Protein AF-A0A538RWZ8-F1 (afdb_monomer_lite)

Radius of gyration: 32.05 Å; chains: 1; bounding box: 64×54×104 Å

pLDDT: mean 75.12, std 21.76, range [38.03, 97.88]

Structure (mmCIF, N/CA/C/O backbone):
data_AF-A0A538RWZ8-F1
#
_entry.id   AF-A0A538RWZ8-F1
#
loop_
_atom_site.group_PDB
_atom_site.id
_atom_site.type_symbol
_atom_site.label_atom_id
_atom_site.label_alt_id
_atom_site.label_comp_id
_atom_site.label_asym_id
_atom_site.label_entity_id
_atom_site.label_seq_id
_atom_site.pdbx_PDB_ins_code
_atom_site.Cartn_x
_atom_site.Cartn_y
_atom_site.Cartn_z
_atom_site.occupancy
_atom_site.B_iso_or_equiv
_atom_site.auth_seq_id
_atom_site.auth_comp_id
_atom_site.auth_asym_id
_atom_site.auth_atom_id
_atom_site.pdbx_PDB_model_num
ATOM 1 N N . MET A 1 1 ? -46.172 25.301 -21.495 1.00 41.25 1 MET A N 1
ATOM 2 C CA . MET A 1 1 ? -45.866 25.682 -22.887 1.00 41.25 1 MET A CA 1
ATOM 3 C C . MET A 1 1 ? -44.454 26.233 -22.920 1.00 41.25 1 MET A C 1
ATOM 5 O O . MET A 1 1 ? -44.258 27.305 -22.367 1.00 41.25 1 MET A O 1
ATOM 9 N N . LYS A 1 2 ? -43.561 25.493 -23.591 1.00 44.31 2 LYS A N 1
ATOM 10 C CA . LYS A 1 2 ? -42.348 25.961 -24.279 1.00 44.31 2 LYS A CA 1
ATOM 11 C C . LYS A 1 2 ? -41.201 26.419 -23.366 1.00 44.31 2 LYS A C 1
ATOM 13 O O . LYS A 1 2 ? -41.262 27.501 -22.803 1.00 44.31 2 LYS A O 1
ATOM 18 N N . ASP A 1 3 ? -40.289 25.529 -22.991 1.00 38.56 3 ASP A N 1
ATOM 19 C CA . ASP A 1 3 ? -39.174 24.968 -23.784 1.00 38.56 3 ASP A CA 1
ATOM 20 C C . ASP A 1 3 ? -38.009 25.944 -23.991 1.00 38.56 3 ASP A C 1
ATOM 22 O O . ASP A 1 3 ? -38.183 27.119 -24.306 1.00 38.56 3 ASP A O 1
ATOM 26 N N . GLU A 1 4 ? -36.831 25.328 -23.905 1.00 45.81 4 GLU A N 1
ATOM 27 C CA . GLU A 1 4 ? -35.618 25.609 -24.667 1.00 45.81 4 GLU A CA 1
ATOM 28 C C . GLU A 1 4 ? -34.505 26.439 -24.005 1.00 45.81 4 GLU A C 1
ATOM 30 O O . GLU A 1 4 ? -34.408 27.665 -24.085 1.00 45.81 4 GLU A O 1
ATOM 35 N N . ALA A 1 5 ? -33.575 25.685 -23.416 1.00 48.44 5 ALA A N 1
ATOM 36 C CA . ALA A 1 5 ? -32.193 26.069 -23.190 1.00 48.44 5 ALA A CA 1
ATOM 37 C C . ALA A 1 5 ? -31.464 26.299 -24.532 1.00 48.44 5 ALA A C 1
ATOM 39 O O . ALA A 1 5 ? -31.427 25.412 -25.379 1.00 48.44 5 ALA A O 1
ATOM 40 N N . ALA A 1 6 ? -30.817 27.459 -24.700 1.00 41.84 6 ALA A N 1
ATOM 41 C CA . ALA A 1 6 ? -29.938 27.752 -25.836 1.00 41.84 6 ALA A CA 1
ATOM 42 C C . ALA A 1 6 ? -28.494 28.007 -25.363 1.00 41.84 6 ALA A C 1
ATOM 44 O O . ALA A 1 6 ? -28.244 28.754 -24.414 1.00 41.84 6 ALA A O 1
ATOM 45 N N . GLY A 1 7 ? -27.551 27.318 -26.012 1.00 44.09 7 GLY A N 1
ATOM 46 C CA . GLY A 1 7 ? -26.208 27.012 -25.526 1.00 44.09 7 GLY A CA 1
ATOM 47 C C . GLY A 1 7 ? -25.249 28.193 -25.349 1.00 44.09 7 GLY A C 1
ATOM 48 O O . GLY A 1 7 ? -25.087 29.053 -26.214 1.00 44.09 7 GLY A O 1
ATOM 49 N N . LYS A 1 8 ? -24.535 28.178 -24.218 1.00 50.19 8 LYS A N 1
ATOM 50 C CA . LYS A 1 8 ? -23.421 29.087 -23.926 1.00 50.19 8 LYS A CA 1
ATOM 51 C C . LYS A 1 8 ? -22.149 28.619 -24.633 1.00 50.19 8 LYS A C 1
ATOM 53 O O . LYS A 1 8 ? -21.649 27.527 -24.391 1.00 50.19 8 LYS A O 1
ATOM 58 N N . GLN A 1 9 ? -21.608 29.485 -25.481 1.00 57.81 9 GLN A N 1
ATOM 59 C CA . GLN A 1 9 ? -20.348 29.290 -26.193 1.00 57.81 9 GLN A CA 1
ATOM 60 C C . GLN A 1 9 ? -19.178 29.747 -25.306 1.00 57.81 9 GLN A C 1
ATOM 62 O O . GLN A 1 9 ? -19.149 30.895 -24.862 1.00 57.81 9 GLN A O 1
ATOM 67 N N . VAL A 1 10 ? -18.217 28.863 -25.029 1.00 60.34 10 VAL A N 1
ATOM 68 C CA . VAL A 1 10 ? -17.074 29.159 -24.146 1.00 60.34 10 VAL A CA 1
ATOM 69 C C . VAL A 1 10 ? -15.902 29.692 -24.987 1.00 60.34 10 VAL A C 1
ATOM 71 O O . VAL A 1 10 ? -15.535 29.092 -26.000 1.00 60.34 10 VAL A O 1
ATOM 74 N N . ARG A 1 11 ? -15.323 30.843 -24.613 1.00 60.34 11 ARG A N 1
ATOM 75 C CA . ARG A 1 11 ? -14.155 31.447 -25.292 1.00 60.34 11 ARG A CA 1
ATOM 76 C C . ARG A 1 11 ? -12.863 31.146 -24.537 1.00 60.34 11 ARG A C 1
ATOM 78 O O . ARG A 1 11 ? -12.845 31.180 -23.311 1.00 60.34 11 ARG A O 1
ATOM 85 N N . CYS A 1 12 ? -11.780 30.902 -25.275 1.00 48.53 12 CYS A N 1
ATOM 86 C CA . CYS A 1 12 ? -10.462 30.654 -24.694 1.00 48.53 12 CYS A CA 1
ATOM 87 C C . CYS A 1 12 ? -9.802 31.978 -24.240 1.00 48.53 12 CYS A C 1
ATOM 89 O O . CYS A 1 12 ? -9.651 32.882 -25.070 1.00 48.53 12 CYS A O 1
ATOM 91 N N . PRO A 1 13 ? -9.382 32.121 -22.969 1.00 57.91 13 PRO A N 1
ATOM 92 C CA . PRO A 1 13 ? -8.903 33.395 -22.423 1.00 57.91 13 PRO A CA 1
ATOM 93 C C . PRO A 1 13 ? -7.504 33.822 -22.904 1.00 57.91 13 PRO A C 1
ATOM 95 O O . PRO A 1 13 ? -7.155 34.986 -22.760 1.00 57.91 13 PRO A O 1
ATOM 98 N N . ALA A 1 14 ? -6.714 32.930 -23.513 1.00 52.56 14 ALA A N 1
ATOM 99 C CA . ALA A 1 14 ? -5.353 33.249 -23.967 1.00 52.56 14 ALA A CA 1
ATOM 100 C C . ALA A 1 14 ? -5.279 33.837 -25.392 1.00 52.56 14 ALA A C 1
ATOM 102 O O . ALA A 1 14 ? -4.320 34.524 -25.727 1.00 52.56 14 ALA A O 1
ATOM 103 N N . CYS A 1 15 ? -6.270 33.572 -26.251 1.00 64.56 15 CYS A N 1
ATOM 104 C CA . CYS A 1 15 ? -6.239 34.006 -27.657 1.00 64.56 15 CYS A CA 1
ATOM 105 C C . CYS A 1 15 ? -7.601 34.443 -28.225 1.00 64.56 15 CYS A C 1
ATOM 107 O O . CYS A 1 15 ? -7.702 34.772 -29.405 1.00 64.56 15 CYS A O 1
ATOM 109 N N . GLY A 1 16 ? -8.668 34.434 -27.415 1.00 63.81 16 GLY A N 1
ATOM 110 C CA . GLY A 1 16 ? -9.984 34.978 -27.766 1.00 63.81 16 GLY A CA 1
ATOM 111 C C . GLY A 1 16 ? -10.799 34.183 -28.795 1.00 63.81 16 GLY A C 1
ATOM 112 O O . GLY A 1 16 ? -11.937 34.562 -29.082 1.00 63.81 16 GLY A O 1
ATOM 113 N N . LYS A 1 17 ? -10.275 33.077 -29.341 1.00 67.00 17 LYS A N 1
ATOM 114 C CA . LYS A 1 17 ? -11.008 32.234 -30.297 1.00 67.00 17 LYS A CA 1
ATOM 115 C C . LYS A 1 17 ? -12.099 31.402 -29.615 1.00 67.00 17 LYS A C 1
ATOM 117 O O . LYS A 1 17 ? -11.920 30.878 -28.513 1.00 67.00 17 LYS A O 1
ATOM 122 N N . ALA A 1 18 ? -13.234 31.282 -30.302 1.00 60.19 18 ALA A N 1
ATOM 123 C CA . ALA A 1 18 ? -14.328 30.397 -29.922 1.00 60.19 18 ALA A CA 1
ATOM 124 C C . ALA A 1 18 ? -13.958 28.948 -30.272 1.00 60.19 18 ALA A C 1
ATOM 126 O O . ALA A 1 18 ? -13.641 28.654 -31.425 1.00 60.19 18 ALA A O 1
ATOM 127 N N . LEU A 1 19 ? -13.995 28.056 -29.283 1.00 55.34 19 LEU A N 1
ATOM 128 C CA . LEU A 1 19 ? -13.786 26.624 -29.486 1.00 55.34 19 LEU A CA 1
ATOM 129 C C . LEU A 1 19 ? -15.157 25.960 -29.655 1.00 55.34 19 LEU A C 1
ATO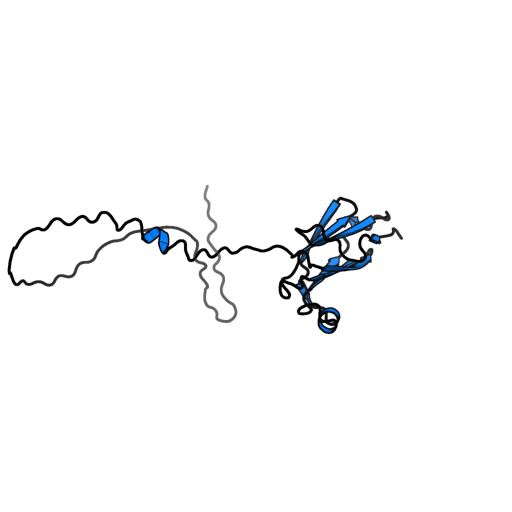M 131 O O . LEU A 1 19 ? -16.001 26.040 -28.765 1.00 55.34 19 LEU A O 1
ATOM 135 N N . ARG A 1 20 ? -15.401 25.342 -30.817 1.00 54.41 20 ARG A N 1
ATOM 136 C CA . ARG A 1 20 ? -16.567 24.470 -31.021 1.00 54.41 20 ARG A CA 1
ATOM 137 C C . ARG A 1 20 ? -16.206 23.064 -30.557 1.00 54.41 20 ARG A C 1
ATOM 139 O O . ARG A 1 20 ? -15.221 22.511 -31.034 1.00 54.41 20 ARG A O 1
ATOM 146 N N . ILE A 1 21 ? -17.018 22.501 -29.669 1.00 52.69 21 ILE A N 1
ATOM 147 C CA . ILE A 1 21 ? -16.994 21.071 -29.353 1.00 52.69 21 ILE A CA 1
ATOM 148 C C . ILE A 1 21 ? -17.860 20.381 -30.418 1.00 52.69 21 ILE A C 1
ATOM 150 O O . ILE A 1 21 ? -19.024 20.763 -30.553 1.00 52.69 21 ILE A O 1
ATOM 154 N N . PRO A 1 22 ? -17.329 19.443 -31.218 1.00 46.56 22 PRO A N 1
ATOM 155 C CA . PRO A 1 22 ? -18.154 18.649 -32.117 1.00 46.56 22 PRO A CA 1
ATOM 156 C C . PRO A 1 22 ? -18.928 17.606 -31.300 1.00 46.56 22 PRO A C 1
ATOM 158 O O . PRO A 1 22 ? -18.331 16.838 -30.550 1.00 46.56 22 PRO A O 1
ATOM 161 N N . SER A 1 23 ? -20.254 17.623 -31.421 1.00 47.38 23 SER A N 1
ATOM 162 C CA . SER A 1 23 ? -21.138 16.569 -30.929 1.00 47.38 23 SER A CA 1
ATOM 163 C C . SER A 1 23 ? -21.109 15.375 -31.881 1.00 47.38 23 SER A C 1
ATOM 165 O O . SER A 1 23 ? -21.056 15.546 -33.099 1.00 47.38 23 SER A O 1
ATOM 167 N N . GLU A 1 24 ? -21.137 14.190 -31.288 1.00 56.78 24 GLU A N 1
ATOM 168 C CA . GLU A 1 24 ? -21.256 12.882 -31.925 1.00 56.78 24 GLU A CA 1
ATOM 169 C C . GLU A 1 24 ? -22.550 12.766 -32.766 1.00 56.78 24 GLU A C 1
ATOM 171 O O . GLU A 1 24 ? -23.554 13.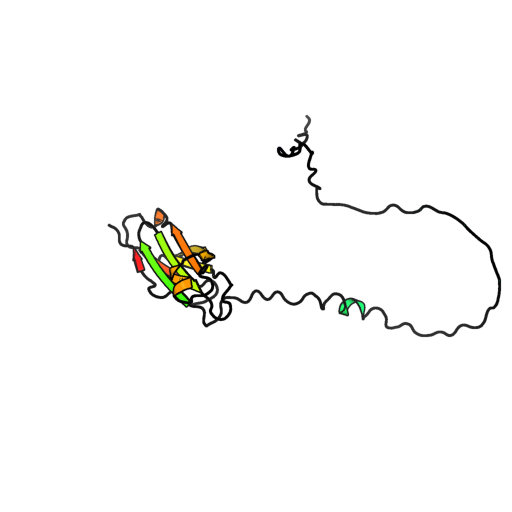399 -32.446 1.00 56.78 24 GLU A O 1
ATOM 176 N N . GLU A 1 25 ? -22.483 11.924 -33.805 1.00 45.12 25 GLU A N 1
ATOM 177 C CA . GLU A 1 25 ? -23.565 11.332 -34.622 1.00 45.12 25 GLU A CA 1
ATOM 178 C C . GLU A 1 25 ? -24.049 11.947 -35.957 1.00 45.12 25 GLU A C 1
ATOM 180 O O . GLU A 1 25 ? -24.376 13.122 -36.093 1.00 45.12 25 GLU A O 1
ATOM 185 N N . ALA A 1 26 ? -24.204 10.991 -36.894 1.00 39.66 26 ALA A N 1
ATOM 186 C CA . ALA A 1 26 ? -25.039 10.931 -38.103 1.00 39.66 26 ALA A CA 1
ATOM 187 C C . ALA A 1 26 ? -24.542 11.691 -39.354 1.00 39.66 26 ALA A C 1
ATOM 189 O O . ALA A 1 26 ? -24.420 12.908 -39.377 1.00 39.66 26 ALA A O 1
ATOM 190 N N . ALA A 1 27 ? -24.103 10.977 -40.399 1.00 38.78 27 ALA A N 1
ATOM 191 C CA . ALA A 1 27 ? -24.902 10.309 -41.454 1.00 38.78 27 ALA A CA 1
ATOM 192 C C . ALA A 1 27 ? -24.806 11.157 -42.744 1.00 38.78 27 ALA A C 1
ATOM 194 O O . ALA A 1 27 ? -25.072 12.349 -42.739 1.00 38.78 27 ALA A O 1
ATOM 195 N N . GLU A 1 28 ? -24.117 10.678 -43.777 1.00 42.19 28 GLU A N 1
ATOM 196 C CA . GLU A 1 28 ? -24.627 9.836 -44.871 1.00 42.19 28 GLU A CA 1
ATOM 197 C C . GLU A 1 28 ? -25.088 10.665 -46.094 1.00 42.19 28 GLU A C 1
ATOM 199 O O . GLU A 1 28 ? -25.943 11.535 -46.005 1.00 42.19 28 GLU A O 1
ATOM 204 N N . ASN A 1 29 ? -24.485 10.328 -47.242 1.00 45.44 29 ASN A N 1
ATOM 205 C CA . ASN A 1 29 ? -24.922 10.533 -48.629 1.00 45.44 29 ASN A CA 1
ATOM 206 C C . ASN A 1 29 ? -25.286 11.942 -49.128 1.00 45.44 29 ASN A C 1
ATOM 208 O O . ASN A 1 29 ? -26.402 12.399 -48.924 1.00 45.44 29 ASN A O 1
ATOM 212 N N . VAL A 1 30 ? -24.463 12.492 -50.037 1.00 45.69 30 VAL A N 1
ATOM 213 C CA . VAL A 1 30 ? -24.968 13.144 -51.264 1.00 45.69 30 VAL A CA 1
ATOM 214 C C . VAL A 1 30 ? -24.032 12.852 -52.439 1.00 45.69 30 VAL A C 1
ATOM 216 O O . VAL A 1 30 ? -22.818 13.040 -52.378 1.00 45.69 30 VAL A O 1
ATOM 219 N N . ALA A 1 31 ? -24.643 12.363 -53.510 1.00 38.59 31 ALA A N 1
ATOM 220 C CA . ALA A 1 31 ? -24.047 11.991 -54.775 1.00 38.59 31 ALA A CA 1
ATOM 221 C C . ALA A 1 31 ? -23.747 13.185 -55.704 1.00 38.59 31 ALA A C 1
ATOM 223 O O . ALA A 1 31 ? -24.337 14.253 -55.593 1.00 38.59 31 ALA A O 1
ATOM 224 N N . ALA A 1 32 ? -22.923 12.879 -56.711 1.00 43.78 32 ALA A N 1
ATOM 225 C CA . ALA A 1 32 ? -22.949 13.386 -58.085 1.00 43.78 32 ALA A CA 1
ATOM 226 C C . ALA A 1 32 ? -22.666 14.879 -58.351 1.00 43.78 32 ALA A C 1
ATOM 228 O O . ALA A 1 32 ? -23.507 15.750 -58.160 1.00 43.78 32 ALA A O 1
ATOM 229 N N . SER A 1 33 ? -21.561 15.136 -59.061 1.00 38.53 33 SER A N 1
ATOM 230 C CA . SER A 1 33 ? -21.637 16.041 -60.208 1.00 38.53 33 SER A CA 1
ATOM 231 C C . SER A 1 33 ? -20.685 15.633 -61.331 1.00 38.53 33 SER A C 1
ATOM 233 O O . SER A 1 33 ? -19.563 15.177 -61.127 1.00 38.53 33 SER A O 1
ATOM 235 N N . SER A 1 34 ? -21.237 15.759 -62.528 1.00 42.56 34 SER A N 1
ATOM 236 C CA . SER A 1 34 ? -20.784 15.332 -63.843 1.00 42.56 34 SER A CA 1
ATOM 237 C C . SER A 1 34 ? -19.799 16.332 -64.448 1.00 42.56 34 SER A C 1
ATOM 239 O O . SER A 1 34 ? -20.147 17.507 -64.494 1.00 42.56 34 SER A O 1
ATOM 241 N N . VAL A 1 35 ? -18.710 15.881 -65.090 1.00 48.53 35 VAL A N 1
ATOM 242 C CA . VAL A 1 35 ? -18.190 16.543 -66.307 1.00 48.53 35 VAL A CA 1
ATOM 243 C C . VAL A 1 35 ? -17.660 15.510 -67.312 1.00 48.53 35 VAL A C 1
ATOM 245 O O . VAL A 1 35 ? -17.035 14.510 -66.977 1.00 48.53 35 VAL A O 1
ATOM 248 N N . ARG A 1 36 ? -18.004 15.780 -68.568 1.00 50.09 36 ARG A N 1
ATOM 249 C CA . ARG A 1 36 ? -17.970 14.976 -69.790 1.00 50.09 36 ARG A CA 1
ATOM 250 C C . ARG A 1 36 ? -16.685 15.216 -70.596 1.00 50.09 36 ARG A C 1
ATOM 252 O O . ARG A 1 36 ? -16.245 16.353 -70.694 1.00 50.09 36 ARG A O 1
ATOM 259 N N . GLY A 1 37 ? -16.201 14.186 -71.300 1.00 38.03 37 GLY A N 1
ATOM 260 C CA . GLY A 1 37 ? -15.240 14.316 -72.408 1.00 38.03 37 GLY A CA 1
ATOM 261 C C . GLY A 1 37 ? -15.025 13.006 -73.187 1.00 38.03 37 GLY A C 1
ATOM 262 O O . GLY A 1 37 ? -14.304 12.131 -72.730 1.00 38.03 37 GLY A O 1
ATOM 263 N N . LYS A 1 38 ? -15.684 12.867 -74.348 1.00 38.78 38 LYS A N 1
ATOM 264 C CA . LYS A 1 38 ? -15.461 11.864 -75.432 1.00 38.78 38 LYS A CA 1
ATOM 265 C C . LYS A 1 38 ? -14.270 12.335 -76.325 1.00 38.78 38 LYS A C 1
ATOM 267 O O . LYS A 1 38 ? -13.931 13.506 -76.172 1.00 38.78 38 LYS A O 1
ATOM 272 N N . PRO A 1 39 ? -13.699 11.575 -77.303 1.00 47.88 39 PRO A N 1
ATOM 273 C CA . PRO A 1 39 ? -14.314 10.518 -78.117 1.00 47.88 39 PRO A CA 1
ATOM 274 C C . PRO A 1 39 ? -13.437 9.265 -78.381 1.00 47.88 39 PRO A C 1
ATOM 276 O O . PRO A 1 39 ? -12.421 9.026 -77.745 1.00 47.88 39 PRO A O 1
ATOM 279 N N . ALA A 1 40 ? -13.947 8.428 -79.286 1.00 43.91 40 ALA A N 1
ATOM 280 C CA . ALA A 1 40 ? -13.700 7.008 -79.486 1.00 43.91 40 ALA A CA 1
ATOM 281 C C . ALA A 1 40 ? -12.518 6.634 -80.400 1.00 43.91 40 ALA A C 1
ATOM 283 O O . ALA A 1 40 ? -12.193 7.366 -81.330 1.00 43.91 40 ALA A O 1
ATOM 284 N N . THR A 1 41 ? -12.065 5.383 -80.251 1.00 52.22 41 THR A N 1
ATOM 285 C CA . THR A 1 41 ? -11.482 4.573 -81.336 1.00 52.22 41 THR A CA 1
ATOM 286 C C . THR A 1 41 ? -11.978 3.122 -81.193 1.00 52.22 41 THR A C 1
ATOM 288 O O . THR A 1 41 ? -11.934 2.599 -80.078 1.00 52.22 41 THR A O 1
ATOM 291 N N . PRO A 1 42 ? -12.476 2.447 -82.252 1.00 55.44 42 PRO A N 1
ATOM 292 C CA . PRO A 1 42 ? -12.970 1.073 -82.164 1.00 55.44 42 PRO A CA 1
ATOM 293 C C . PRO A 1 42 ? -11.958 0.049 -82.707 1.00 55.44 42 PRO A C 1
ATOM 295 O O . PRO A 1 42 ? -11.447 0.205 -83.809 1.00 55.44 42 PRO A O 1
ATOM 298 N N . ALA A 1 43 ? -11.727 -1.028 -81.956 1.00 45.91 43 ALA A N 1
ATOM 299 C CA . ALA A 1 43 ? -11.231 -2.347 -82.390 1.00 45.91 43 ALA A CA 1
ATOM 300 C C . ALA A 1 43 ? -11.158 -3.206 -81.110 1.00 45.91 43 ALA A C 1
ATOM 302 O O . ALA A 1 43 ? -10.642 -2.728 -80.112 1.00 45.91 43 ALA A O 1
ATOM 303 N N . ARG A 1 44 ? -11.628 -4.446 -80.958 1.00 46.22 44 ARG A N 1
ATOM 304 C CA . ARG A 1 44 ? -12.025 -5.562 -81.829 1.00 46.22 44 ARG A CA 1
ATOM 305 C C . ARG A 1 44 ? -12.695 -6.586 -80.879 1.00 46.22 44 ARG A C 1
ATOM 307 O O . ARG A 1 44 ? -12.180 -6.741 -79.772 1.00 46.22 44 ARG A O 1
ATOM 314 N N . PRO A 1 45 ? -13.783 -7.304 -81.215 1.00 52.97 45 PRO A N 1
ATOM 315 C CA . PRO A 1 45 ? -14.302 -8.324 -80.312 1.00 52.97 45 PRO A CA 1
ATOM 316 C C . PRO A 1 45 ? -13.554 -9.639 -80.542 1.00 52.97 45 PRO A C 1
ATOM 318 O O . PRO A 1 45 ? -13.533 -10.165 -81.654 1.00 52.97 45 PRO A O 1
ATOM 321 N N . SER A 1 46 ? -12.978 -10.218 -79.492 1.00 50.41 46 SER A N 1
ATOM 322 C CA . SER A 1 46 ? -12.683 -11.648 -79.503 1.00 50.41 46 SER A CA 1
ATOM 323 C C . SER A 1 46 ? -12.811 -12.257 -78.114 1.00 50.41 46 SER A C 1
ATOM 325 O O . SER A 1 46 ? -11.917 -12.159 -77.283 1.00 50.41 46 SER A O 1
ATOM 327 N N . ARG A 1 47 ? -13.927 -12.972 -77.975 1.00 58.81 47 ARG A N 1
ATOM 328 C CA . ARG A 1 47 ? -14.036 -14.275 -77.323 1.00 58.81 47 ARG A CA 1
ATOM 329 C C . ARG A 1 47 ? -13.827 -14.301 -75.809 1.00 58.81 47 ARG A C 1
ATOM 331 O O . ARG A 1 47 ? -12.719 -14.360 -75.290 1.00 58.81 47 ARG A O 1
ATOM 338 N N . ALA A 1 48 ? -14.974 -14.395 -75.145 1.00 49.44 48 ALA A N 1
ATOM 339 C CA . ALA A 1 48 ? -15.146 -14.964 -73.824 1.00 49.44 48 ALA A CA 1
ATOM 340 C C . ALA A 1 48 ? -14.180 -16.127 -73.549 1.00 49.44 48 ALA A C 1
ATOM 342 O O . ALA A 1 48 ? -14.113 -17.096 -74.311 1.00 49.44 48 ALA A O 1
ATOM 343 N N . ARG A 1 49 ? -13.501 -16.054 -72.406 1.00 54.91 49 ARG A N 1
ATOM 344 C CA . ARG A 1 49 ? -13.108 -17.233 -71.643 1.00 54.91 49 ARG A CA 1
ATOM 345 C C . ARG A 1 49 ? -13.547 -17.024 -70.205 1.00 54.91 49 ARG A C 1
ATOM 347 O O . ARG A 1 49 ? -12.958 -16.270 -69.443 1.00 54.91 49 ARG A O 1
ATOM 354 N N . THR A 1 50 ? -14.659 -17.677 -69.915 1.00 50.88 50 THR A N 1
ATOM 355 C CA . THR A 1 50 ? -15.171 -18.057 -68.608 1.00 50.88 50 THR A CA 1
ATOM 356 C C . THR A 1 50 ? -14.015 -18.537 -67.729 1.00 50.88 50 THR A C 1
ATOM 358 O O . THR A 1 50 ? -13.328 -19.494 -68.077 1.00 50.88 50 THR A O 1
ATOM 361 N N . GLY A 1 51 ? -13.784 -17.852 -66.613 1.00 49.56 51 GLY A N 1
ATOM 362 C CA . GLY A 1 51 ? -12.718 -18.160 -65.667 1.00 49.56 51 GLY A CA 1
ATOM 363 C C . GLY A 1 51 ? -13.170 -17.792 -64.263 1.00 49.56 51 GLY A C 1
ATOM 364 O O . GLY A 1 51 ? -12.944 -16.680 -63.810 1.00 49.56 51 GLY A O 1
ATOM 365 N N . LEU A 1 52 ? -13.905 -18.721 -63.656 1.00 53.47 52 LEU A N 1
ATOM 366 C CA . LEU A 1 52 ? -14.024 -18.994 -62.224 1.00 53.47 52 LEU A CA 1
ATOM 367 C C . LEU A 1 52 ? -13.316 -17.984 -61.286 1.00 53.47 52 LEU A C 1
ATOM 369 O O . LEU A 1 52 ? -12.150 -18.164 -60.954 1.00 53.47 52 LEU A O 1
ATOM 373 N N . ILE A 1 53 ? -14.032 -16.966 -60.793 1.00 47.75 53 ILE A N 1
ATOM 374 C CA . ILE A 1 53 ? -13.596 -16.165 -59.631 1.00 47.75 53 ILE A CA 1
ATOM 375 C C . ILE A 1 53 ? -14.397 -16.628 -58.409 1.00 47.75 53 ILE A C 1
ATOM 377 O O . ILE A 1 53 ? -15.194 -15.894 -57.833 1.00 47.75 53 ILE A O 1
ATOM 381 N N . VAL A 1 54 ? -14.220 -17.893 -58.034 1.00 50.50 54 VAL A N 1
ATOM 382 C CA . VAL A 1 54 ? -14.590 -18.382 -56.701 1.00 50.50 54 VAL A CA 1
ATOM 383 C C . VAL A 1 54 ? -13.309 -18.315 -55.880 1.00 50.50 54 VAL A C 1
ATOM 385 O O . VAL A 1 54 ? -12.477 -19.208 -55.979 1.00 50.50 54 VAL A O 1
ATOM 388 N N . GLY A 1 55 ? -13.084 -17.225 -55.141 1.00 50.19 55 GLY A N 1
ATOM 389 C CA . GLY A 1 55 ? -11.882 -17.155 -54.299 1.00 50.19 55 GLY A CA 1
ATOM 390 C C . GLY A 1 55 ? -11.434 -15.800 -53.758 1.00 50.19 55 GLY A C 1
ATOM 391 O O . GLY A 1 55 ? -10.350 -15.739 -53.197 1.00 50.19 55 GLY A O 1
ATOM 392 N N . ALA A 1 56 ? -12.207 -14.718 -53.891 1.00 52.47 56 ALA A N 1
ATOM 393 C CA . ALA A 1 56 ? -11.748 -13.386 -53.465 1.00 52.47 56 ALA A CA 1
ATOM 394 C C . ALA A 1 56 ? -12.555 -12.757 -52.314 1.00 52.47 56 ALA A C 1
ATOM 396 O O . ALA A 1 56 ? -12.488 -11.550 -52.118 1.00 52.47 56 ALA A O 1
ATOM 397 N N . VAL A 1 57 ? -13.305 -13.551 -51.538 1.00 45.97 57 VAL A N 1
ATOM 398 C CA . VAL A 1 57 ? -14.044 -13.036 -50.361 1.00 45.97 57 VAL A CA 1
ATOM 399 C C . VAL A 1 57 ? -13.472 -13.553 -49.031 1.00 45.97 57 VAL A C 1
ATOM 401 O O . VAL A 1 57 ? -13.702 -12.954 -47.988 1.00 45.97 57 VAL A O 1
ATOM 404 N N . ALA A 1 58 ? -12.636 -14.599 -49.043 1.00 49.06 58 ALA A N 1
ATOM 405 C CA . ALA A 1 58 ? -12.049 -15.166 -47.821 1.00 49.06 58 ALA A CA 1
ATOM 406 C C . ALA A 1 58 ? -10.762 -14.458 -47.333 1.00 49.06 58 ALA A C 1
ATOM 408 O O . ALA A 1 58 ? -10.324 -14.699 -46.213 1.00 49.06 58 ALA A O 1
ATOM 409 N N . ALA A 1 59 ? -10.150 -13.575 -48.132 1.00 48.28 59 ALA A N 1
ATOM 410 C CA . ALA A 1 59 ? -8.857 -12.965 -47.790 1.00 48.28 59 ALA A CA 1
ATOM 411 C C . ALA A 1 59 ? -8.957 -11.633 -47.017 1.00 48.28 59 ALA A C 1
ATOM 413 O O . ALA A 1 59 ? -7.978 -11.203 -46.414 1.00 48.28 59 ALA A O 1
ATOM 414 N N . ILE A 1 60 ? -10.124 -10.980 -46.981 1.00 50.22 60 ILE A N 1
ATOM 415 C CA . ILE A 1 60 ? -10.268 -9.654 -46.342 1.00 50.22 60 ILE A CA 1
ATOM 416 C C . ILE A 1 60 ? -10.568 -9.759 -44.835 1.00 50.22 60 ILE A C 1
ATOM 418 O O . ILE A 1 60 ? -10.344 -8.808 -44.094 1.00 50.22 60 ILE A O 1
ATOM 422 N N . VAL A 1 61 ? -10.923 -10.945 -44.328 1.00 49.41 61 VAL A N 1
ATOM 423 C CA . VAL A 1 61 ? -10.927 -11.202 -42.873 1.00 49.41 61 VAL A CA 1
ATOM 424 C C . VAL A 1 61 ? -9.500 -11.443 -42.339 1.00 49.41 61 VAL A C 1
ATOM 426 O O . VAL A 1 61 ? -9.256 -11.315 -41.143 1.00 49.41 61 VAL A O 1
ATOM 429 N N . LEU A 1 62 ? -8.515 -11.689 -43.215 1.00 53.38 62 LEU A N 1
ATOM 430 C CA . LEU A 1 62 ? -7.121 -11.962 -42.833 1.00 53.38 62 LEU A CA 1
ATOM 431 C C . LEU A 1 62 ? -6.201 -10.727 -42.813 1.00 53.38 62 LEU A C 1
ATOM 433 O O . LEU A 1 62 ? -5.081 -10.828 -42.325 1.00 53.38 62 LEU A O 1
ATOM 437 N N . LEU A 1 63 ? -6.665 -9.554 -43.261 1.00 55.69 63 LEU A N 1
ATOM 438 C CA . LEU A 1 63 ? -5.930 -8.282 -43.119 1.00 55.69 63 LEU A CA 1
ATOM 439 C C . LEU A 1 63 ? -6.497 -7.357 -42.026 1.00 55.69 63 LEU A C 1
ATOM 441 O O . LEU A 1 63 ? -5.820 -6.418 -41.623 1.00 55.69 63 LEU A O 1
ATOM 445 N N . GLY A 1 64 ? -7.700 -7.633 -41.505 1.00 50.12 64 GLY A N 1
ATOM 446 C CA . GLY A 1 64 ? -8.314 -6.864 -40.410 1.00 50.12 64 GLY A CA 1
ATOM 447 C C . GLY A 1 64 ? -8.137 -7.475 -39.014 1.00 50.12 64 GLY A C 1
ATOM 448 O O . GLY A 1 64 ? -8.173 -6.755 -38.022 1.00 50.12 64 GLY A O 1
ATOM 449 N N . ALA A 1 65 ? -7.907 -8.789 -38.917 1.00 54.66 65 ALA A N 1
ATOM 450 C CA . ALA A 1 65 ? -7.809 -9.498 -37.636 1.00 54.66 65 ALA A CA 1
ATOM 451 C C . ALA A 1 65 ? -6.366 -9.699 -37.124 1.00 54.66 65 ALA A C 1
ATOM 453 O O . ALA A 1 65 ? -6.179 -10.160 -36.003 1.00 54.66 65 ALA A O 1
ATOM 454 N N . PHE A 1 66 ? -5.339 -9.329 -37.901 1.00 53.41 66 PHE A N 1
ATOM 455 C CA . PHE A 1 66 ? -3.926 -9.470 -37.503 1.00 53.41 66 PHE A CA 1
ATOM 456 C C . PHE A 1 66 ? -3.325 -8.201 -36.863 1.00 53.41 66 PHE A C 1
ATOM 458 O O . PHE A 1 66 ? -2.148 -8.175 -36.517 1.00 53.41 66 PHE A O 1
ATOM 465 N N . LEU A 1 67 ? -4.135 -7.154 -36.659 1.00 50.81 67 LEU A N 1
ATOM 466 C CA . LEU A 1 67 ? -3.752 -5.948 -35.908 1.00 50.81 67 LEU A CA 1
ATOM 467 C C . LEU A 1 67 ? -4.608 -5.731 -34.651 1.00 50.81 67 LEU A C 1
ATOM 469 O O . LEU A 1 67 ? -4.536 -4.679 -34.027 1.00 50.81 67 LEU A O 1
ATOM 473 N N . ILE A 1 68 ? -5.369 -6.745 -34.225 1.00 53.75 68 ILE A N 1
ATOM 474 C CA . ILE A 1 68 ? -5.844 -6.845 -32.839 1.00 53.75 68 ILE A CA 1
ATOM 475 C C . ILE A 1 68 ? -4.832 -7.719 -32.103 1.00 53.75 68 ILE A C 1
ATOM 477 O O . ILE A 1 68 ? -5.104 -8.851 -31.708 1.00 53.75 68 ILE A O 1
ATOM 481 N N . ILE A 1 69 ? -3.597 -7.232 -32.000 1.00 56.72 69 ILE A N 1
ATOM 482 C CA . ILE A 1 69 ? -2.597 -7.875 -31.156 1.00 56.72 69 ILE A CA 1
ATOM 483 C C . ILE A 1 69 ? -3.093 -7.667 -29.728 1.00 56.72 69 ILE A C 1
ATOM 485 O O . ILE A 1 69 ? -3.002 -6.572 -29.183 1.00 56.72 69 ILE A O 1
ATOM 489 N N . HIS A 1 70 ? -3.729 -8.710 -29.205 1.00 56.06 70 HIS A N 1
ATOM 490 C CA . HIS A 1 70 ? -4.078 -8.971 -27.819 1.00 56.06 70 HIS A CA 1
ATOM 491 C C . HIS A 1 70 ? -3.385 -8.021 -26.834 1.00 56.06 70 HIS A C 1
ATOM 493 O O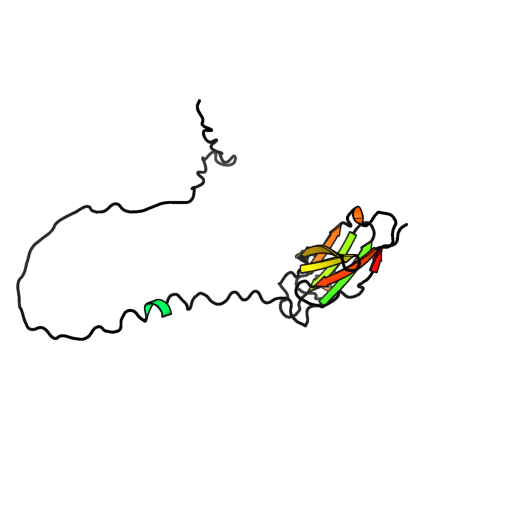 . HIS A 1 70 ? -2.264 -8.276 -26.395 1.00 56.06 70 HIS A O 1
ATOM 499 N N . PHE A 1 71 ? -4.065 -6.938 -26.446 1.00 49.38 71 PHE A N 1
ATOM 500 C CA . PHE A 1 71 ? -3.695 -6.202 -25.244 1.00 49.38 71 PHE A CA 1
ATOM 501 C C . PHE A 1 71 ? -4.067 -7.086 -24.051 1.00 49.38 71 PHE A C 1
ATOM 503 O O . PHE A 1 71 ? -5.102 -6.918 -23.409 1.00 49.38 71 PHE A O 1
ATOM 510 N N . SER A 1 72 ? -3.260 -8.114 -23.802 1.00 56.34 72 SER A N 1
ATOM 511 C CA . SER A 1 72 ? -3.326 -8.870 -22.566 1.00 56.34 72 SER A CA 1
ATOM 512 C C . SER A 1 72 ? -2.804 -7.942 -21.481 1.00 56.34 72 SER A C 1
ATOM 514 O O . SER A 1 72 ? -1.596 -7.769 -21.328 1.00 56.34 72 SER A O 1
ATOM 516 N N . ALA A 1 73 ? -3.716 -7.322 -20.733 1.00 61.47 73 ALA A N 1
ATOM 517 C CA . ALA A 1 73 ? -3.376 -6.758 -19.440 1.00 61.47 73 ALA A CA 1
ATOM 518 C C . ALA A 1 73 ? -2.930 -7.929 -18.552 1.00 61.47 73 ALA A C 1
ATOM 520 O O . ALA A 1 73 ? -3.755 -8.593 -17.925 1.00 61.47 73 ALA A O 1
ATOM 521 N N . SER A 1 74 ? -1.634 -8.260 -18.572 1.00 72.75 74 SER A N 1
ATOM 522 C CA . SER A 1 74 ? -1.091 -9.224 -17.625 1.00 72.75 74 SER A CA 1
ATOM 523 C C . SER A 1 74 ? -1.241 -8.622 -16.230 1.00 72.75 74 SER A C 1
ATOM 525 O O . SER A 1 74 ? -0.932 -7.450 -16.013 1.00 72.75 74 SER A O 1
ATOM 527 N N . GLY A 1 75 ? -1.795 -9.399 -15.300 1.00 84.44 75 GLY A N 1
ATOM 528 C CA . GLY A 1 75 ? -1.863 -9.011 -13.895 1.00 84.44 75 GLY A CA 1
ATOM 529 C C . GLY A 1 75 ? -0.467 -8.941 -13.263 1.00 84.44 75 GLY A C 1
ATOM 530 O O . GLY A 1 75 ? 0.541 -9.127 -13.956 1.00 84.44 75 GLY A O 1
ATOM 531 N N . PRO A 1 76 ? -0.384 -8.672 -11.954 1.00 90.69 76 PRO A N 1
ATOM 532 C CA . PRO A 1 76 ? 0.877 -8.776 -11.227 1.00 90.69 76 PRO A CA 1
ATOM 533 C C . PRO A 1 76 ? 1.461 -10.189 -11.367 1.00 90.69 76 PRO A C 1
ATOM 535 O O . PRO A 1 76 ? 0.715 -11.172 -11.385 1.00 90.69 76 PRO A O 1
ATOM 538 N N . SER A 1 77 ? 2.784 -10.301 -11.476 1.00 90.94 77 SER A N 1
ATOM 539 C CA . SER A 1 77 ? 3.443 -11.605 -11.557 1.00 90.94 77 SER A CA 1
ATOM 540 C C . SER A 1 77 ? 3.473 -12.333 -10.204 1.00 90.94 77 SER A C 1
ATOM 542 O O . SER A 1 77 ? 3.214 -11.753 -9.144 1.00 90.94 77 SER A O 1
ATOM 544 N N . ALA A 1 78 ? 3.855 -13.614 -10.220 1.00 89.62 78 ALA A N 1
ATOM 545 C CA . ALA A 1 78 ? 4.097 -14.392 -9.002 1.00 89.62 78 ALA A CA 1
ATOM 546 C C . ALA A 1 78 ? 5.265 -13.849 -8.151 1.00 89.62 78 ALA A C 1
ATOM 548 O O . ALA A 1 78 ? 5.323 -14.131 -6.958 1.00 89.62 78 ALA A O 1
ATOM 549 N N . ASN A 1 79 ? 6.166 -13.060 -8.750 1.00 92.62 79 ASN A N 1
ATOM 550 C CA . ASN A 1 79 ? 7.308 -12.437 -8.076 1.00 92.62 79 ASN A CA 1
ATOM 551 C C . ASN A 1 79 ? 6.987 -11.042 -7.520 1.00 92.62 79 ASN A C 1
ATOM 553 O O . ASN A 1 79 ? 7.860 -10.397 -6.929 1.00 92.62 79 ASN A O 1
ATOM 557 N N . SER A 1 80 ? 5.757 -10.556 -7.718 1.00 94.50 80 SER A N 1
ATOM 558 C CA . SER A 1 80 ? 5.312 -9.293 -7.139 1.00 94.50 80 SER A CA 1
ATOM 559 C C . SER A 1 80 ? 5.454 -9.319 -5.618 1.00 94.50 80 SER A C 1
ATOM 561 O O . SER A 1 80 ? 5.169 -10.310 -4.945 1.00 94.50 80 SER A O 1
ATOM 563 N N . ARG A 1 81 ? 5.952 -8.214 -5.068 1.00 95.38 81 ARG A N 1
ATOM 564 C CA . ARG A 1 81 ? 6.290 -8.087 -3.651 1.00 95.38 81 ARG A CA 1
ATOM 565 C C . ARG A 1 81 ? 5.936 -6.700 -3.153 1.00 95.38 81 ARG A C 1
ATOM 567 O O . ARG A 1 81 ? 5.892 -5.743 -3.918 1.00 95.38 81 ARG A O 1
ATOM 574 N N . GLY A 1 82 ? 5.716 -6.577 -1.857 1.00 95.88 82 GLY A N 1
ATOM 575 C CA . GLY A 1 82 ? 5.415 -5.293 -1.250 1.00 95.88 82 GLY A CA 1
ATOM 576 C C . GLY A 1 82 ? 5.604 -5.324 0.250 1.00 95.88 82 GLY A C 1
ATOM 577 O O . GLY A 1 82 ? 5.821 -6.382 0.845 1.00 95.88 82 GLY A O 1
ATOM 578 N N . HIS A 1 83 ? 5.521 -4.153 0.855 1.00 97.00 83 HIS A N 1
ATOM 579 C CA . HIS A 1 83 ? 5.744 -3.965 2.275 1.00 97.00 83 HIS A CA 1
ATOM 580 C C . HIS A 1 83 ? 4.778 -2.917 2.816 1.00 97.00 83 HIS A C 1
ATOM 582 O O . HIS A 1 83 ? 4.568 -1.872 2.198 1.00 97.00 83 HIS A O 1
ATOM 588 N N . LEU A 1 84 ? 4.185 -3.221 3.966 1.00 97.25 84 LEU A N 1
ATOM 589 C CA . LEU A 1 84 ? 3.348 -2.314 4.732 1.00 97.25 84 LEU A CA 1
ATOM 590 C C . LEU A 1 84 ? 4.238 -1.577 5.739 1.00 97.25 84 LEU A C 1
ATOM 592 O O . LEU A 1 84 ? 4.724 -2.164 6.710 1.00 97.25 84 LEU A O 1
ATOM 596 N N . ASP A 1 85 ? 4.480 -0.295 5.477 1.00 94.31 85 ASP A N 1
ATOM 597 C CA . ASP A 1 85 ? 5.393 0.528 6.273 1.00 94.31 85 ASP A CA 1
ATOM 598 C C . ASP A 1 85 ? 4.694 1.046 7.530 1.00 94.31 85 ASP A C 1
ATOM 600 O O . ASP A 1 85 ? 5.169 0.830 8.648 1.00 94.31 85 ASP A O 1
ATOM 604 N N . THR A 1 86 ? 3.532 1.677 7.342 1.00 93.81 86 THR A N 1
ATOM 605 C CA . THR A 1 86 ? 2.726 2.267 8.416 1.00 93.81 86 THR A CA 1
ATOM 606 C C . THR A 1 86 ? 1.275 1.829 8.274 1.00 93.81 86 THR A C 1
ATOM 608 O O . THR A 1 86 ? 0.738 1.800 7.170 1.00 93.81 86 THR A O 1
ATOM 611 N N . ALA A 1 87 ? 0.635 1.515 9.396 1.00 94.38 87 ALA A N 1
ATOM 612 C CA . ALA A 1 87 ? -0.812 1.383 9.503 1.00 94.38 87 ALA A CA 1
ATOM 613 C C . ALA A 1 87 ? -1.212 1.936 10.874 1.00 94.38 87 ALA A C 1
ATOM 615 O O . ALA A 1 87 ? -1.090 1.242 11.880 1.00 94.38 87 ALA A O 1
ATOM 616 N N . ASP A 1 88 ? -1.578 3.216 10.912 1.00 91.69 88 ASP A N 1
ATOM 617 C CA . ASP A 1 88 ? -1.953 3.933 12.130 1.00 91.69 88 ASP A CA 1
ATOM 618 C C . ASP A 1 88 ? -3.229 4.768 11.926 1.00 91.69 88 ASP A C 1
ATOM 620 O O . ASP A 1 88 ? -3.786 4.838 10.829 1.00 91.69 88 ASP A O 1
ATOM 624 N N . LEU A 1 89 ? -3.697 5.435 12.986 1.00 91.06 89 LEU A N 1
ATOM 625 C CA . LEU A 1 89 ? -4.894 6.289 12.963 1.00 91.06 89 LEU A CA 1
ATOM 626 C C . LEU A 1 89 ? -4.801 7.470 11.973 1.00 91.06 89 LEU A C 1
ATOM 628 O O . LEU A 1 89 ? -5.815 8.093 11.666 1.00 91.06 89 LEU A O 1
ATOM 632 N N . LYS A 1 90 ? -3.608 7.808 11.464 1.00 92.31 90 LYS A N 1
ATOM 633 C CA . LYS A 1 90 ? -3.396 8.912 10.515 1.00 92.31 90 LYS A CA 1
ATOM 634 C C . LYS A 1 90 ? -3.360 8.414 9.076 1.00 92.31 90 LYS A C 1
ATOM 636 O O . LYS A 1 90 ? -3.961 9.036 8.196 1.00 92.31 90 LYS A O 1
ATOM 641 N N . ASN A 1 91 ? -2.608 7.347 8.820 1.00 94.44 91 ASN A N 1
ATOM 642 C CA . ASN A 1 91 ? -2.380 6.828 7.482 1.00 94.44 91 ASN A CA 1
ATOM 643 C C . ASN A 1 91 ? -1.994 5.345 7.454 1.00 94.44 91 ASN A C 1
ATOM 645 O O . ASN A 1 91 ? -1.376 4.800 8.367 1.00 94.44 91 ASN A O 1
ATOM 649 N N . ILE A 1 92 ? -2.288 4.738 6.312 1.00 96.31 92 ILE A N 1
ATOM 650 C CA . ILE A 1 92 ? -1.830 3.423 5.901 1.00 96.31 92 ILE A CA 1
ATOM 651 C C . ILE A 1 92 ? -0.960 3.632 4.661 1.00 96.31 92 ILE A C 1
ATOM 653 O O . ILE A 1 92 ? -1.413 4.177 3.652 1.00 96.31 92 ILE A O 1
ATOM 657 N N . SER A 1 93 ? 0.308 3.248 4.735 1.00 96.69 93 SER A N 1
ATOM 658 C CA . SER A 1 93 ? 1.284 3.492 3.675 1.00 96.69 93 SER A CA 1
ATOM 659 C C . SER A 1 93 ? 2.268 2.343 3.527 1.00 96.69 93 SER A C 1
ATOM 661 O O . SER A 1 93 ? 2.518 1.566 4.450 1.00 96.69 93 SER A O 1
ATOM 663 N N . GLY A 1 94 ? 2.827 2.230 2.330 1.00 96.75 94 GLY A N 1
ATOM 664 C CA . GLY A 1 94 ? 3.747 1.164 1.980 1.00 96.75 94 GLY A CA 1
ATOM 665 C C . GLY A 1 94 ? 4.152 1.247 0.521 1.00 96.75 94 GLY A C 1
ATOM 666 O O . GLY A 1 94 ? 4.025 2.293 -0.121 1.00 96.75 94 GLY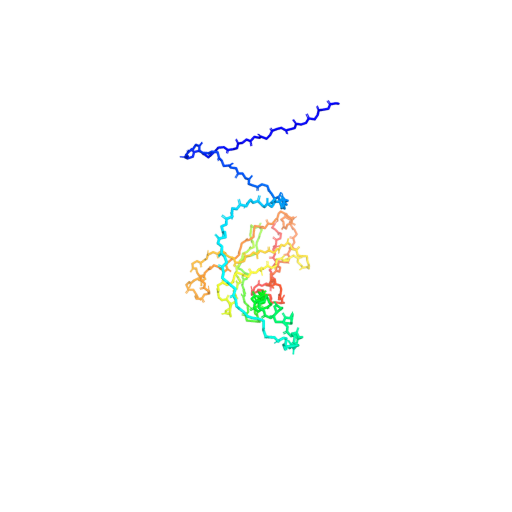 A O 1
ATOM 667 N N . TRP A 1 95 ? 4.629 0.132 -0.014 1.00 97.00 95 TRP A N 1
ATOM 668 C CA . TRP A 1 95 ? 4.979 0.013 -1.424 1.00 97.00 95 TRP A CA 1
ATOM 669 C C . TRP A 1 95 ? 4.664 -1.380 -1.965 1.00 97.00 95 TRP A C 1
ATOM 671 O O . TRP A 1 95 ? 4.612 -2.357 -1.216 1.00 97.00 95 TRP A O 1
ATOM 681 N N . ALA A 1 96 ? 4.446 -1.467 -3.274 1.00 97.06 96 ALA A N 1
ATOM 682 C CA . ALA A 1 96 ? 4.235 -2.720 -3.989 1.00 97.06 96 ALA A CA 1
ATOM 683 C C . ALA A 1 96 ? 4.863 -2.632 -5.382 1.00 97.06 96 ALA A C 1
ATOM 685 O O . ALA A 1 96 ? 4.621 -1.681 -6.120 1.00 97.06 96 ALA A O 1
ATOM 686 N N . TRP A 1 97 ? 5.666 -3.629 -5.737 1.00 95.81 97 TRP A N 1
ATOM 687 C CA . TRP A 1 97 ? 6.471 -3.642 -6.950 1.00 95.81 97 TRP A CA 1
ATOM 688 C C . TRP A 1 97 ? 6.517 -5.034 -7.584 1.00 95.81 97 TRP A C 1
ATOM 690 O O . TRP A 1 97 ? 6.609 -6.047 -6.888 1.00 95.81 97 TRP A O 1
ATOM 700 N N . ASP A 1 98 ? 6.481 -5.072 -8.914 1.00 94.88 98 ASP A N 1
ATOM 701 C CA . ASP A 1 98 ? 6.666 -6.282 -9.712 1.00 94.88 98 ASP A CA 1
ATOM 702 C C . ASP A 1 98 ? 8.036 -6.217 -10.414 1.00 94.88 98 ASP A C 1
ATOM 704 O O . ASP A 1 98 ? 8.216 -5.377 -11.299 1.00 94.88 98 ASP A O 1
ATOM 708 N N . PRO A 1 99 ? 9.006 -7.078 -10.047 1.00 92.62 99 PRO A N 1
ATOM 709 C CA . PRO A 1 99 ? 10.311 -7.107 -10.704 1.00 92.62 99 PRO A CA 1
ATOM 710 C C . PRO A 1 99 ? 10.245 -7.540 -12.174 1.00 92.62 99 PRO A C 1
ATOM 712 O O . PRO A 1 99 ? 11.106 -7.136 -12.953 1.00 92.62 99 PRO A O 1
ATOM 715 N N . ASP A 1 100 ? 9.235 -8.321 -12.568 1.00 92.62 100 ASP A N 1
ATOM 716 C CA . ASP A 1 100 ? 9.062 -8.776 -13.952 1.00 92.62 100 ASP A CA 1
ATOM 717 C C . ASP A 1 100 ? 8.463 -7.666 -14.834 1.00 92.62 100 ASP A C 1
ATOM 719 O O . ASP A 1 100 ? 8.623 -7.668 -16.055 1.00 92.62 100 ASP A O 1
ATOM 723 N N . HIS A 1 101 ? 7.802 -6.682 -14.215 1.00 91.31 101 HIS A N 1
ATOM 724 C CA . HIS A 1 101 ? 7.216 -5.517 -14.879 1.00 91.31 101 HIS A CA 1
ATOM 725 C C . HIS A 1 101 ? 7.572 -4.225 -14.122 1.00 91.31 101 HIS A C 1
ATOM 727 O O . HIS A 1 101 ? 6.694 -3.582 -13.542 1.00 91.31 101 HIS A O 1
ATOM 733 N N . PRO A 1 102 ? 8.843 -3.786 -14.154 1.00 89.69 102 PRO A N 1
ATOM 734 C CA . PRO A 1 102 ? 9.371 -2.795 -13.216 1.00 89.69 102 PRO A CA 1
ATOM 735 C C . PRO A 1 102 ? 8.773 -1.391 -13.346 1.00 89.69 102 PRO A C 1
ATOM 737 O O . PRO A 1 102 ? 8.891 -0.618 -12.409 1.00 89.69 102 PRO A O 1
ATOM 740 N N . ASN A 1 103 ? 8.134 -1.064 -14.472 1.00 88.81 103 ASN A N 1
ATOM 741 C CA . ASN A 1 103 ? 7.487 0.234 -14.707 1.00 88.81 103 ASN A CA 1
ATOM 742 C C . ASN A 1 103 ? 5.965 0.185 -14.496 1.00 88.81 103 ASN A C 1
ATOM 744 O O . ASN A 1 103 ? 5.264 1.152 -14.787 1.00 88.81 103 ASN A O 1
ATOM 748 N N . ARG A 1 104 ? 5.420 -0.964 -14.078 1.00 89.88 104 ARG A N 1
ATOM 749 C CA . ARG A 1 104 ? 3.980 -1.143 -13.907 1.00 89.88 104 ARG A CA 1
ATOM 750 C C . ARG A 1 104 ? 3.572 -0.730 -12.490 1.00 89.88 104 ARG A C 1
ATOM 752 O O . ARG A 1 104 ? 4.039 -1.354 -11.538 1.00 89.88 104 ARG A O 1
ATOM 759 N N . PRO A 1 105 ? 2.658 0.240 -12.327 1.00 93.06 105 PRO A N 1
ATOM 760 C CA . PRO A 1 105 ? 2.066 0.501 -11.025 1.00 93.06 105 PRO A CA 1
ATOM 761 C C . PRO A 1 105 ? 1.159 -0.670 -10.634 1.00 93.06 105 PRO A C 1
ATOM 763 O O . PRO A 1 105 ? 0.329 -1.131 -11.425 1.00 93.06 105 PRO A O 1
ATOM 766 N N . LEU A 1 106 ? 1.322 -1.165 -9.409 1.00 95.81 106 LEU A N 1
ATOM 767 C CA . LEU A 1 106 ? 0.472 -2.218 -8.858 1.00 95.81 106 LEU A CA 1
ATOM 768 C C . LEU A 1 106 ? -0.683 -1.612 -8.067 1.00 95.81 106 LEU A C 1
ATOM 770 O O . LEU A 1 106 ? -0.581 -0.518 -7.525 1.00 95.81 106 LEU A O 1
ATOM 774 N N . LYS A 1 107 ? -1.794 -2.338 -7.981 1.00 97.12 107 LYS A N 1
ATOM 775 C CA . LYS A 1 107 ? -2.904 -1.989 -7.092 1.00 97.12 107 LYS A CA 1
ATOM 776 C C . LYS A 1 107 ? -2.765 -2.770 -5.790 1.00 97.12 107 LYS A C 1
ATOM 778 O O . LYS A 1 107 ? -2.429 -3.951 -5.820 1.00 97.12 107 LYS A O 1
ATOM 783 N N . VAL A 1 108 ? -3.044 -2.124 -4.667 1.00 97.62 108 VAL A N 1
ATOM 784 C CA . VAL A 1 108 ? -3.019 -2.708 -3.325 1.00 97.62 108 VAL A CA 1
ATOM 785 C C . VAL A 1 108 ? -4.411 -2.592 -2.723 1.00 97.62 108 VAL A C 1
ATOM 787 O O . VAL A 1 108 ? -4.968 -1.502 -2.620 1.00 97.62 108 VAL A O 1
ATOM 790 N N . GLU A 1 109 ? -4.979 -3.725 -2.348 1.00 97.88 109 GLU A N 1
ATOM 791 C CA . GLU A 1 109 ? -6.236 -3.834 -1.622 1.00 97.88 109 GLU A CA 1
ATOM 792 C C . GLU A 1 109 ? -5.950 -3.755 -0.122 1.00 97.88 109 GLU A C 1
ATOM 794 O O . GLU A 1 109 ? -5.143 -4.521 0.408 1.00 97.88 109 GLU A O 1
ATOM 799 N N . ILE A 1 110 ? -6.594 -2.801 0.548 1.00 97.19 110 ILE A N 1
ATOM 800 C CA . ILE A 1 110 ? -6.478 -2.576 1.989 1.00 97.19 110 ILE A CA 1
ATOM 801 C C . ILE A 1 110 ? -7.743 -3.117 2.648 1.00 97.19 110 ILE A C 1
ATOM 803 O O . ILE A 1 110 ? -8.856 -2.752 2.263 1.00 97.19 110 ILE A O 1
ATOM 807 N N . TYR A 1 111 ? -7.559 -3.964 3.651 1.00 96.69 111 TYR A N 1
ATOM 808 C CA . TYR A 1 111 ? -8.612 -4.655 4.381 1.00 96.69 111 TYR A CA 1
ATOM 809 C C . TYR A 1 111 ? -8.609 -4.256 5.851 1.00 96.69 111 TYR A C 1
ATOM 811 O O . TYR A 1 111 ? -7.555 -3.963 6.410 1.00 96.69 111 TYR A O 1
ATOM 819 N N . ASP A 1 112 ? -9.781 -4.314 6.465 1.00 95.12 112 ASP A N 1
ATOM 820 C CA . ASP A 1 112 ? -9.976 -4.364 7.910 1.00 95.12 112 ASP A CA 1
ATOM 821 C C . ASP A 1 112 ? -10.649 -5.701 8.248 1.00 95.12 112 ASP A C 1
ATOM 823 O O . ASP A 1 112 ? -11.794 -5.954 7.858 1.00 95.12 112 ASP A O 1
ATOM 827 N N . GLY A 1 113 ? -9.886 -6.617 8.847 1.00 92.81 113 GLY A N 1
ATOM 828 C CA . GLY A 1 113 ? -10.261 -8.026 8.943 1.00 92.81 113 GLY A CA 1
ATOM 829 C C . GLY A 1 113 ? -10.542 -8.616 7.556 1.00 92.81 113 GLY A C 1
ATOM 830 O O . GLY A 1 113 ? -9.660 -8.658 6.698 1.00 92.81 113 GLY A O 1
ATOM 831 N N . ASP A 1 114 ? -11.787 -9.037 7.329 1.00 93.31 114 ASP A N 1
ATOM 832 C CA . ASP A 1 114 ? -12.257 -9.580 6.047 1.00 93.31 114 ASP A CA 1
ATOM 833 C C . ASP A 1 114 ? -12.914 -8.523 5.138 1.00 93.31 114 ASP A C 1
ATOM 835 O O . ASP A 1 114 ? -13.267 -8.800 3.987 1.00 93.31 114 ASP A O 1
ATOM 839 N N . ARG A 1 115 ? -13.098 -7.291 5.629 1.00 94.69 115 ARG A N 1
ATOM 840 C CA . ARG A 1 115 ? -13.769 -6.218 4.894 1.00 94.69 115 ARG A CA 1
ATOM 841 C C . ARG A 1 115 ? -12.772 -5.456 4.031 1.00 94.69 115 ARG A C 1
ATOM 843 O O . ARG A 1 115 ? -11.860 -4.813 4.543 1.00 94.69 115 ARG A O 1
ATOM 850 N N . LEU A 1 116 ? -12.994 -5.439 2.718 1.00 96.00 116 LEU A N 1
ATOM 851 C CA . LEU A 1 116 ? -12.261 -4.546 1.820 1.00 96.00 116 LEU A CA 1
ATOM 852 C C . LEU A 1 116 ? -12.636 -3.087 2.124 1.00 96.00 116 LEU A C 1
ATOM 854 O O . LEU A 1 116 ? -13.803 -2.705 2.018 1.00 96.00 116 LEU A O 1
ATOM 858 N N . LEU A 1 117 ? -11.643 -2.274 2.479 1.00 95.19 117 LEU A N 1
ATOM 859 C CA . LEU A 1 117 ? -11.811 -0.839 2.706 1.00 95.19 117 LEU A CA 1
ATOM 860 C C . LEU A 1 117 ? -11.667 -0.055 1.407 1.00 95.19 117 LEU A C 1
ATOM 862 O O . LEU A 1 117 ? -12.483 0.814 1.105 1.00 95.19 117 LEU A O 1
ATOM 866 N N . THR A 1 118 ? -10.600 -0.335 0.656 1.00 97.00 118 THR A N 1
ATOM 867 C CA . THR A 1 118 ? -10.266 0.391 -0.571 1.00 97.00 118 THR A CA 1
ATOM 868 C C . THR A 1 118 ? -9.224 -0.354 -1.407 1.00 97.00 118 THR A C 1
ATOM 870 O O . THR A 1 118 ? -8.527 -1.242 -0.914 1.00 97.00 118 THR A O 1
ATOM 873 N N . THR A 1 119 ? -9.070 0.065 -2.661 1.00 97.56 119 THR A N 1
ATOM 874 C CA . THR A 1 119 ? -7.974 -0.335 -3.546 1.00 97.56 119 THR A CA 1
ATOM 875 C C . THR A 1 119 ? -7.194 0.910 -3.958 1.00 97.56 119 THR A C 1
ATOM 877 O O . THR A 1 119 ? -7.756 1.830 -4.551 1.00 97.56 119 THR A O 1
ATOM 880 N N . VAL A 1 120 ? -5.895 0.942 -3.666 1.00 97.19 120 VAL A N 1
ATOM 881 C CA . VAL A 1 120 ? -5.008 2.090 -3.909 1.00 97.19 120 VAL A CA 1
ATOM 882 C C . VAL A 1 120 ? -3.963 1.725 -4.952 1.00 97.19 120 VAL A C 1
ATOM 884 O O . VAL A 1 120 ? -3.479 0.597 -4.981 1.00 97.19 120 VAL A O 1
ATOM 887 N N . ILE A 1 121 ? -3.620 2.663 -5.830 1.00 97.12 121 ILE A N 1
ATOM 888 C CA . ILE A 1 121 ? -2.547 2.473 -6.808 1.00 97.12 121 ILE A CA 1
ATOM 889 C C . ILE A 1 121 ? -1.212 2.821 -6.137 1.00 97.12 121 ILE A C 1
ATOM 891 O O . ILE A 1 121 ? -1.096 3.831 -5.447 1.00 97.12 121 ILE A O 1
ATOM 895 N N . ALA A 1 122 ? -0.221 1.955 -6.312 1.00 96.81 122 ALA A N 1
ATOM 896 C CA . ALA A 1 122 ? 1.152 2.158 -5.887 1.00 96.81 122 ALA A CA 1
ATOM 897 C C . ALA A 1 122 ? 1.941 2.834 -7.019 1.00 96.81 122 ALA A C 1
ATOM 899 O O . ALA A 1 122 ? 2.672 2.171 -7.753 1.00 96.81 122 ALA A O 1
ATOM 900 N N . ASP A 1 123 ? 1.713 4.135 -7.195 1.00 95.62 123 ASP A N 1
ATOM 901 C CA . ASP A 1 123 ? 2.283 4.988 -8.248 1.00 95.62 123 ASP A CA 1
ATOM 902 C C . ASP A 1 123 ? 3.064 6.193 -7.698 1.00 95.62 123 ASP A C 1
ATOM 904 O O . ASP A 1 123 ? 3.581 7.011 -8.459 1.00 95.62 123 ASP A O 1
ATOM 908 N N . GLN A 1 124 ? 3.173 6.328 -6.375 1.00 95.94 124 GLN A N 1
ATOM 909 C CA . GLN A 1 124 ? 3.839 7.475 -5.776 1.00 95.94 124 GLN A CA 1
ATOM 910 C C . GLN A 1 124 ? 5.351 7.290 -5.730 1.00 95.94 124 GLN A C 1
ATOM 912 O O . GLN A 1 124 ? 5.867 6.230 -5.364 1.00 95.94 124 GLN A O 1
ATOM 917 N N . PHE A 1 125 ? 6.063 8.365 -6.067 1.00 95.50 125 PHE A N 1
ATOM 918 C CA . PHE A 1 125 ? 7.516 8.400 -6.037 1.00 95.50 125 PHE A CA 1
ATOM 919 C C . PHE A 1 125 ? 8.062 8.465 -4.610 1.00 95.50 125 PHE A C 1
ATOM 921 O O . PHE A 1 125 ? 7.691 9.329 -3.813 1.00 95.50 125 PHE A O 1
ATOM 928 N N . ARG A 1 126 ? 9.037 7.602 -4.324 1.00 94.62 126 ARG A N 1
ATOM 929 C CA . ARG A 1 126 ? 9.823 7.609 -3.094 1.00 94.62 126 ARG A CA 1
ATOM 930 C C . ARG A 1 126 ? 11.307 7.421 -3.391 1.00 94.62 126 ARG A C 1
ATOM 932 O O . ARG A 1 126 ? 11.729 6.427 -3.983 1.00 94.62 126 ARG A O 1
ATOM 939 N N . LYS A 1 127 ? 12.117 8.381 -2.933 1.00 93.06 127 LYS A N 1
ATOM 940 C CA . LYS A 1 127 ? 13.571 8.403 -3.168 1.00 93.06 127 LYS A CA 1
ATOM 941 C C . LYS A 1 127 ? 14.280 7.186 -2.566 1.00 93.06 127 LYS A C 1
ATOM 943 O O . LYS A 1 127 ? 15.252 6.705 -3.137 1.00 93.06 127 LYS A O 1
ATOM 948 N N . ASP A 1 128 ? 13.808 6.689 -1.428 1.00 92.06 128 ASP A N 1
ATOM 949 C CA . ASP A 1 128 ? 14.360 5.508 -0.766 1.00 92.06 128 ASP A CA 1
ATOM 950 C C . ASP A 1 128 ? 14.100 4.219 -1.557 1.00 92.06 128 ASP A C 1
ATOM 952 O O . ASP A 1 128 ? 14.980 3.365 -1.619 1.00 92.06 128 ASP A O 1
ATOM 956 N N . LEU A 1 129 ? 12.953 4.096 -2.232 1.00 91.56 129 LEU A N 1
ATOM 957 C CA . LEU A 1 129 ? 12.679 2.959 -3.118 1.00 91.56 129 LEU A CA 1
ATOM 958 C C . LEU A 1 129 ? 13.636 2.957 -4.314 1.00 91.56 129 LEU A C 1
ATOM 960 O O . LEU A 1 129 ? 14.242 1.930 -4.615 1.00 91.56 129 LEU A O 1
ATOM 964 N N . GLN A 1 130 ? 13.852 4.124 -4.925 1.00 92.00 130 GLN A N 1
ATOM 965 C CA . GLN A 1 130 ? 14.818 4.279 -6.014 1.00 92.00 130 GLN A CA 1
ATOM 966 C C . GLN A 1 130 ? 16.253 3.960 -5.556 1.00 92.00 130 GLN A C 1
ATOM 968 O O . GLN A 1 130 ? 16.963 3.214 -6.226 1.00 92.00 130 GLN A O 1
ATOM 973 N N . ALA A 1 131 ? 16.675 4.472 -4.394 1.00 91.50 131 ALA A N 1
ATOM 974 C CA . ALA A 1 131 ? 18.010 4.220 -3.847 1.00 91.50 131 ALA A CA 1
ATOM 975 C C . ALA A 1 131 ? 18.255 2.733 -3.521 1.00 91.50 131 ALA A C 1
ATOM 977 O O . ALA A 1 131 ? 19.374 2.249 -3.665 1.00 91.50 131 ALA A O 1
ATOM 978 N N . ASN A 1 132 ? 17.206 1.999 -3.136 1.00 90.06 132 ASN A N 1
ATOM 979 C CA . ASN A 1 132 ? 17.254 0.558 -2.870 1.00 90.06 132 ASN A CA 1
ATOM 980 C C . ASN A 1 132 ? 16.979 -0.308 -4.116 1.00 90.06 132 ASN A C 1
ATOM 982 O O . ASN A 1 132 ? 16.724 -1.505 -3.985 1.00 90.06 132 ASN A O 1
ATOM 986 N N . SER A 1 133 ? 17.031 0.269 -5.324 1.00 89.19 133 SER A N 1
ATOM 987 C CA . SER A 1 133 ? 16.798 -0.438 -6.596 1.00 89.19 133 SER A CA 1
ATOM 988 C C . SER A 1 133 ? 15.422 -1.122 -6.696 1.00 89.19 133 SER A C 1
ATOM 990 O O . SER A 1 133 ? 15.280 -2.177 -7.315 1.00 89.19 133 SER A O 1
ATOM 992 N N . ILE A 1 134 ? 14.391 -0.532 -6.084 1.00 87.56 134 ILE A N 1
ATOM 993 C CA . ILE A 1 134 ? 12.991 -0.949 -6.233 1.00 87.56 134 ILE A CA 1
ATOM 994 C C . ILE A 1 134 ? 12.376 -0.137 -7.382 1.00 87.56 134 ILE A C 1
ATOM 996 O O . ILE A 1 134 ? 11.861 0.965 -7.180 1.00 87.56 134 ILE A O 1
ATOM 1000 N N . GLY A 1 135 ? 12.455 -0.692 -8.594 1.00 86.31 135 GLY A N 1
ATOM 1001 C CA . GLY A 1 135 ? 11.889 -0.104 -9.812 1.00 86.31 135 GLY A CA 1
ATOM 1002 C C . GLY A 1 135 ? 12.375 1.321 -10.092 1.00 86.31 135 GLY A C 1
ATOM 1003 O O . GLY A 1 135 ? 13.550 1.634 -9.900 1.00 86.31 135 GLY A O 1
ATOM 1004 N N . THR A 1 136 ? 11.469 2.195 -10.536 1.00 88.69 136 THR A N 1
ATOM 1005 C CA . THR A 1 136 ? 11.760 3.624 -10.783 1.00 88.69 136 THR A CA 1
ATOM 1006 C C . THR A 1 136 ? 11.680 4.485 -9.517 1.00 88.69 136 THR A C 1
ATOM 1008 O O . THR A 1 136 ? 12.044 5.662 -9.540 1.00 88.69 136 THR A O 1
ATOM 1011 N N . GLY A 1 137 ? 11.237 3.898 -8.401 1.00 90.62 137 GLY A N 1
ATOM 1012 C CA . GLY A 1 137 ? 10.852 4.592 -7.174 1.00 90.62 137 GLY A CA 1
ATOM 1013 C C . GLY A 1 137 ? 9.372 4.982 -7.119 1.00 90.62 137 GLY A C 1
ATOM 1014 O O . GLY A 1 137 ? 8.906 5.370 -6.054 1.00 90.62 137 GLY A O 1
ATOM 1015 N N . GLU A 1 138 ? 8.621 4.844 -8.215 1.00 94.38 138 GLU A N 1
ATOM 1016 C CA . GLU A 1 138 ? 7.189 5.179 -8.338 1.00 94.38 138 GLU A CA 1
ATOM 1017 C C . GLU A 1 138 ? 6.288 3.990 -7.982 1.00 94.38 138 GLU A C 1
ATOM 1019 O O . GLU A 1 138 ? 5.438 3.558 -8.755 1.00 94.38 138 GLU A O 1
ATOM 1024 N N . HIS A 1 139 ? 6.528 3.410 -6.808 1.00 96.25 139 HIS A N 1
ATOM 1025 C CA . HIS A 1 139 ? 5.868 2.179 -6.354 1.00 96.25 139 HIS A CA 1
ATOM 1026 C C . HIS A 1 139 ? 5.319 2.285 -4.935 1.00 96.25 139 HIS A C 1
ATOM 1028 O O . HIS A 1 139 ? 4.994 1.275 -4.308 1.00 96.25 139 HIS A O 1
ATOM 1034 N N . ALA A 1 140 ? 5.249 3.498 -4.395 1.00 96.25 140 ALA A N 1
ATOM 1035 C CA . ALA A 1 140 ? 4.674 3.744 -3.089 1.00 96.25 140 ALA A CA 1
ATOM 1036 C C . ALA A 1 140 ? 3.166 3.969 -3.191 1.00 96.25 140 ALA A C 1
ATOM 1038 O O . ALA A 1 140 ? 2.668 4.507 -4.177 1.00 96.25 140 ALA A O 1
ATOM 1039 N N . PHE A 1 141 ? 2.444 3.606 -2.138 1.00 97.38 141 PHE A N 1
ATOM 1040 C CA . PHE A 1 141 ? 1.046 3.971 -1.960 1.00 97.38 141 PHE A CA 1
ATOM 1041 C C . PHE A 1 141 ? 0.859 4.678 -0.619 1.00 97.38 141 PHE A C 1
ATOM 1043 O O . PHE A 1 141 ? 1.586 4.448 0.353 1.00 97.38 141 PHE A O 1
ATOM 1050 N N . PHE A 1 142 ? -0.160 5.527 -0.568 1.00 96.62 142 PHE A N 1
ATOM 1051 C CA . PHE A 1 142 ? -0.564 6.231 0.637 1.00 96.62 142 PHE A CA 1
ATOM 1052 C C . PHE A 1 142 ? -2.082 6.295 0.691 1.00 96.62 142 PHE A C 1
ATOM 1054 O O . PHE A 1 142 ? -2.737 6.672 -0.282 1.00 96.62 142 PHE A O 1
ATOM 1061 N N . TYR A 1 143 ? -2.632 5.964 1.849 1.00 96.12 143 TYR A N 1
ATOM 1062 C CA . TYR A 1 143 ? -4.050 6.043 2.130 1.00 96.12 143 TYR A CA 1
ATOM 1063 C C . TYR A 1 143 ? -4.256 6.722 3.475 1.00 96.12 143 TYR A C 1
ATOM 1065 O O . TYR A 1 143 ? -3.696 6.309 4.487 1.00 96.12 143 TYR A O 1
ATOM 1073 N N . LYS A 1 144 ? -5.061 7.783 3.500 1.00 95.94 144 LYS A N 1
ATOM 1074 C CA . LYS A 1 144 ? -5.441 8.423 4.758 1.00 95.94 144 LYS A CA 1
ATOM 1075 C C . LYS A 1 144 ? -6.429 7.519 5.486 1.00 95.94 144 LYS A C 1
ATOM 1077 O O . LYS A 1 144 ? -7.440 7.136 4.900 1.00 95.94 144 LYS A O 1
ATOM 1082 N N . THR A 1 145 ? -6.159 7.233 6.753 1.00 93.88 145 THR A N 1
ATOM 1083 C CA . THR A 1 145 ? -7.020 6.370 7.562 1.00 93.88 145 THR A CA 1
ATOM 1084 C C . THR A 1 145 ? -8.403 7.018 7.707 1.00 93.88 145 THR A C 1
ATOM 1086 O O . THR A 1 145 ? -8.490 8.164 8.166 1.00 93.88 145 THR A O 1
ATOM 1089 N N . PRO A 1 146 ? -9.492 6.350 7.282 1.00 92.75 146 PRO A N 1
ATOM 1090 C CA . PRO A 1 146 ? -10.840 6.895 7.378 1.00 92.75 146 PRO A CA 1
ATOM 1091 C C . PRO A 1 146 ? -11.291 6.995 8.838 1.00 92.75 146 PRO A C 1
ATOM 1093 O O . PRO A 1 146 ? -10.857 6.224 9.690 1.00 92.75 146 PRO A O 1
ATOM 1096 N N . ALA A 1 147 ? -12.220 7.914 9.115 1.00 90.69 147 ALA A N 1
ATOM 1097 C CA . ALA A 1 147 ? -12.781 8.094 10.458 1.00 90.69 147 ALA A CA 1
ATOM 1098 C C . ALA A 1 147 ? -13.505 6.839 10.981 1.00 90.69 147 ALA A C 1
ATOM 1100 O O . ALA A 1 147 ? -13.640 6.674 12.184 1.00 90.69 147 ALA A O 1
ATOM 1101 N N . SER A 1 148 ? -13.931 5.936 10.090 1.00 90.06 148 SER A N 1
ATOM 1102 C CA . SER A 1 148 ? -14.563 4.665 10.461 1.00 90.06 148 SER A CA 1
ATOM 1103 C C . SER A 1 148 ? -13.635 3.685 11.180 1.00 90.06 148 SER A C 1
ATOM 1105 O O . SER A 1 148 ? -14.142 2.738 11.750 1.00 90.06 148 SER A O 1
ATOM 1107 N N . LEU A 1 149 ? -12.314 3.880 11.109 1.00 89.62 149 LEU A N 1
ATOM 1108 C CA . LEU A 1 149 ? -11.318 3.093 11.855 1.00 89.62 149 LEU A CA 1
ATOM 1109 C C . LEU A 1 149 ? -10.776 3.863 13.072 1.00 89.62 149 LEU A C 1
ATOM 1111 O O . LEU A 1 149 ? -9.789 3.465 13.678 1.00 89.62 149 LEU A O 1
ATOM 1115 N N . GLN A 1 150 ? -11.350 5.034 13.361 1.00 88.81 150 GLN A N 1
ATOM 1116 C CA . GLN A 1 150 ? -10.981 5.914 14.474 1.00 88.81 150 GLN A CA 1
ATOM 1117 C C . GLN A 1 150 ? -12.124 5.953 15.498 1.00 88.81 150 GLN A C 1
ATOM 1119 O O . GLN A 1 150 ? -12.462 7.009 16.029 1.00 88.81 150 GLN A O 1
ATOM 1124 N N . ASP A 1 151 ? -12.770 4.812 15.712 1.00 88.94 151 ASP A N 1
ATOM 1125 C CA . ASP A 1 151 ? -13.892 4.627 16.637 1.00 88.94 151 ASP A CA 1
ATOM 1126 C C . ASP A 1 151 ? -13.445 4.248 18.060 1.00 88.94 151 ASP A C 1
ATOM 1128 O O . ASP A 1 151 ? -14.272 4.232 18.968 1.00 88.94 151 ASP A O 1
ATOM 1132 N N . GLY A 1 152 ? -12.144 4.019 18.264 1.00 85.88 152 GLY A N 1
ATOM 1133 C CA . GLY A 1 152 ? -11.570 3.609 19.547 1.00 85.88 152 GLY A CA 1
ATOM 1134 C C . GLY A 1 152 ? -11.515 2.093 19.743 1.00 85.88 152 GLY A C 1
ATOM 1135 O O . GLY A 1 152 ? -11.044 1.650 20.786 1.00 85.88 152 GLY A O 1
ATOM 1136 N N . GLU A 1 153 ? -11.946 1.308 18.755 1.00 88.12 153 GLU A N 1
ATOM 1137 C CA . GLU A 1 153 ? -11.816 -0.149 18.753 1.00 88.12 153 GLU A CA 1
ATOM 1138 C C . GLU A 1 153 ? -10.520 -0.588 18.052 1.00 88.12 153 GLU A C 1
ATOM 1140 O O . GLU A 1 153 ? -9.913 0.159 17.277 1.00 88.12 153 GLU A O 1
ATOM 1145 N N . ASP A 1 154 ? -10.093 -1.823 18.315 1.00 90.62 154 ASP A N 1
ATOM 1146 C CA . ASP A 1 154 ? -8.943 -2.419 17.638 1.00 90.62 154 ASP A CA 1
ATOM 1147 C C . ASP A 1 154 ? -9.332 -2.901 16.233 1.00 90.62 154 ASP A C 1
ATOM 1149 O O . ASP A 1 154 ? -10.170 -3.790 16.073 1.00 90.62 154 ASP A O 1
ATOM 1153 N N . HIS A 1 155 ? -8.649 -2.377 15.212 1.00 93.25 155 HIS A N 1
ATOM 1154 C CA . HIS A 1 155 ? -8.840 -2.776 13.810 1.00 93.25 155 HIS A CA 1
ATOM 1155 C C . HIS A 1 155 ? -7.633 -3.546 13.284 1.00 93.25 155 HIS A C 1
ATOM 1157 O O . HIS A 1 155 ? -6.484 -3.205 13.577 1.00 93.25 155 HIS A O 1
ATOM 1163 N N . VAL A 1 156 ? -7.858 -4.577 12.467 1.00 94.94 156 VAL A N 1
ATOM 1164 C CA . VAL A 1 156 ? -6.776 -5.424 11.935 1.00 94.94 156 VAL A CA 1
ATOM 1165 C C . VAL A 1 156 ? -6.570 -5.118 10.461 1.00 94.94 156 VAL A C 1
ATOM 1167 O O . VAL A 1 156 ? -7.271 -5.632 9.591 1.00 94.94 156 VAL A O 1
ATOM 1170 N N . ILE A 1 157 ? -5.559 -4.304 10.170 1.00 96.56 157 ILE A N 1
ATOM 1171 C CA . ILE A 1 157 ? -5.299 -3.794 8.829 1.00 96.56 157 ILE A CA 1
ATOM 1172 C C . ILE A 1 157 ? -4.469 -4.784 8.013 1.00 96.56 157 ILE A C 1
ATOM 1174 O O . ILE A 1 157 ? -3.280 -5.019 8.266 1.00 96.56 157 ILE A O 1
ATOM 1178 N N . GLY A 1 158 ? -5.112 -5.349 6.995 1.00 96.62 158 GLY A N 1
ATOM 1179 C CA . GLY A 1 158 ? -4.519 -6.206 5.976 1.00 96.62 158 GLY A CA 1
ATOM 1180 C C . GLY A 1 158 ? -4.171 -5.427 4.705 1.00 96.62 158 GLY A C 1
ATOM 1181 O O . GLY A 1 158 ? -4.881 -4.501 4.329 1.00 96.62 158 GLY A O 1
ATOM 1182 N N . ALA A 1 159 ? -3.104 -5.814 4.006 1.00 97.50 159 ALA A N 1
ATOM 1183 C CA . ALA A 1 159 ? -2.788 -5.290 2.680 1.00 97.50 159 ALA A CA 1
ATOM 1184 C C . ALA A 1 159 ? -2.363 -6.423 1.736 1.00 97.50 159 ALA A C 1
ATOM 1186 O O . ALA A 1 159 ? -1.485 -7.227 2.068 1.00 97.50 159 ALA A O 1
ATOM 1187 N N . ILE A 1 160 ? -2.986 -6.485 0.558 1.00 97.06 160 ILE A N 1
ATOM 1188 C CA . ILE A 1 160 ? -2.793 -7.536 -0.452 1.00 97.06 160 ILE A CA 1
ATOM 1189 C C . ILE A 1 160 ? -2.604 -6.884 -1.823 1.00 97.06 160 ILE A C 1
ATOM 1191 O O . ILE A 1 160 ? -3.242 -5.883 -2.133 1.00 97.06 160 ILE A O 1
ATOM 1195 N N . ILE A 1 161 ? -1.727 -7.433 -2.663 1.00 96.88 161 ILE A N 1
ATOM 1196 C CA . ILE A 1 161 ? -1.596 -6.976 -4.053 1.00 96.88 161 ILE A CA 1
ATOM 1197 C C . ILE A 1 161 ? -2.828 -7.444 -4.844 1.00 96.88 161 ILE A C 1
ATOM 1199 O O . ILE A 1 161 ? -3.080 -8.647 -4.950 1.00 96.88 161 ILE A O 1
ATOM 1203 N N . ALA A 1 162 ? -3.573 -6.501 -5.421 1.00 95.38 162 ALA A N 1
ATOM 1204 C CA . ALA A 1 162 ? -4.838 -6.762 -6.101 1.00 95.38 162 ALA A CA 1
ATOM 1205 C C . ALA A 1 162 ? -4.665 -7.736 -7.273 1.00 95.38 162 ALA A C 1
ATOM 1207 O O . ALA A 1 162 ? -3.718 -7.634 -8.056 1.00 95.38 162 ALA A O 1
ATOM 1208 N N . GLY A 1 163 ? -5.604 -8.670 -7.421 1.00 90.69 163 GLY A N 1
ATOM 1209 C CA . GLY A 1 163 ? -5.518 -9.723 -8.438 1.00 90.69 163 GLY A CA 1
ATOM 1210 C C . GLY A 1 163 ? -4.527 -10.843 -8.098 1.00 90.69 163 GLY A C 1
ATOM 1211 O O . GLY A 1 163 ? -4.306 -11.730 -8.921 1.00 90.69 163 GLY A O 1
ATOM 1212 N N . THR A 1 164 ? -3.956 -10.838 -6.890 1.00 89.88 164 THR A N 1
ATOM 1213 C CA . THR A 1 164 ? -3.109 -11.915 -6.364 1.00 89.88 164 THR A CA 1
ATOM 1214 C C . THR A 1 164 ? -3.588 -12.354 -4.979 1.00 89.88 164 THR A C 1
ATOM 1216 O O . THR A 1 164 ? -4.552 -11.825 -4.434 1.00 89.88 164 THR A O 1
ATOM 1219 N N . LYS A 1 165 ? -2.892 -13.331 -4.388 1.00 90.81 165 LYS A N 1
ATOM 1220 C CA . LYS A 1 165 ? -3.029 -13.690 -2.966 1.00 90.81 165 LYS A CA 1
ATOM 1221 C C . LYS A 1 165 ? -1.815 -13.243 -2.140 1.00 90.81 165 LYS A C 1
ATOM 1223 O O . LYS A 1 165 ? -1.640 -13.691 -1.008 1.00 90.81 165 LYS A O 1
ATOM 1228 N N . THR A 1 166 ? -0.959 -12.398 -2.712 1.00 93.75 166 THR A N 1
ATOM 1229 C CA . THR A 1 166 ? 0.300 -11.976 -2.102 1.00 93.75 166 THR A CA 1
ATOM 1230 C C . THR A 1 166 ? 0.034 -10.890 -1.070 1.00 93.75 166 THR A C 1
ATOM 1232 O O . THR A 1 166 ? -0.284 -9.749 -1.412 1.00 93.75 166 THR A O 1
ATOM 1235 N N . LYS A 1 167 ? 0.168 -11.251 0.208 1.00 95.44 167 LYS A N 1
ATOM 1236 C CA . LYS A 1 167 ? 0.12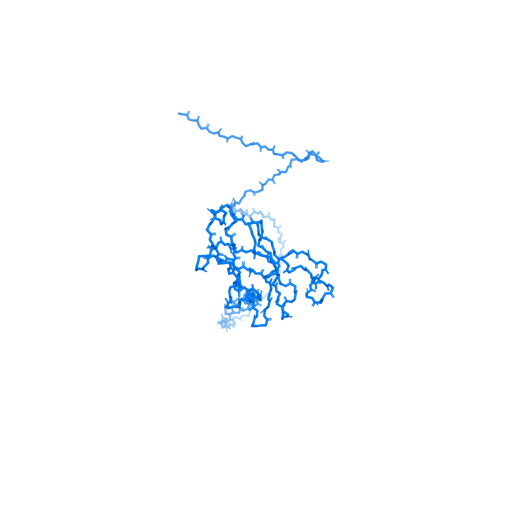4 -10.300 1.323 1.00 95.44 167 LYS A CA 1
ATOM 1237 C C . LYS A 1 167 ? 1.404 -9.472 1.352 1.00 95.44 167 LYS A C 1
ATOM 1239 O O . LYS A 1 167 ? 2.490 -9.996 1.099 1.00 95.44 167 LYS A O 1
ATOM 1244 N N . LEU A 1 168 ? 1.277 -8.192 1.682 1.00 95.38 168 LEU A N 1
ATOM 1245 C CA . LEU A 1 168 ? 2.437 -7.332 1.890 1.00 95.38 168 LEU A CA 1
ATOM 1246 C C . LEU A 1 168 ? 3.197 -7.783 3.143 1.00 95.38 168 LEU A C 1
ATOM 1248 O O . LEU A 1 168 ? 2.607 -8.229 4.129 1.00 95.38 168 LEU A O 1
ATOM 1252 N N . ILE A 1 169 ? 4.521 -7.640 3.115 1.00 96.38 169 ILE A N 1
ATOM 1253 C CA . ILE A 1 169 ? 5.371 -7.871 4.286 1.00 96.38 169 ILE A CA 1
ATOM 1254 C C . ILE A 1 169 ? 4.925 -6.920 5.407 1.00 96.38 169 ILE A C 1
ATOM 1256 O O . ILE A 1 169 ? 4.531 -5.789 5.129 1.00 96.38 169 ILE A O 1
ATOM 1260 N N . ASN A 1 170 ? 4.986 -7.376 6.662 1.00 93.69 170 ASN A N 1
ATOM 1261 C CA . ASN A 1 170 ? 4.465 -6.677 7.844 1.00 93.69 170 ASN A CA 1
ATOM 1262 C C . ASN A 1 170 ? 2.939 -6.486 7.879 1.00 93.69 170 ASN A C 1
ATOM 1264 O O . ASN A 1 170 ? 2.462 -5.626 8.614 1.00 93.69 170 ASN A O 1
ATOM 1268 N N . SER A 1 171 ? 2.177 -7.285 7.130 1.00 91.25 171 SER A N 1
ATOM 1269 C CA . SER A 1 171 ? 0.716 -7.359 7.218 1.00 91.25 171 SER A CA 1
ATOM 1270 C C . SER A 1 171 ? 0.262 -8.720 7.784 1.00 91.25 171 SER A C 1
ATOM 1272 O O . SER A 1 171 ? 0.837 -9.745 7.403 1.00 91.25 171 SER A O 1
ATOM 1274 N N . PRO A 1 172 ? -0.778 -8.778 8.641 1.00 92.00 172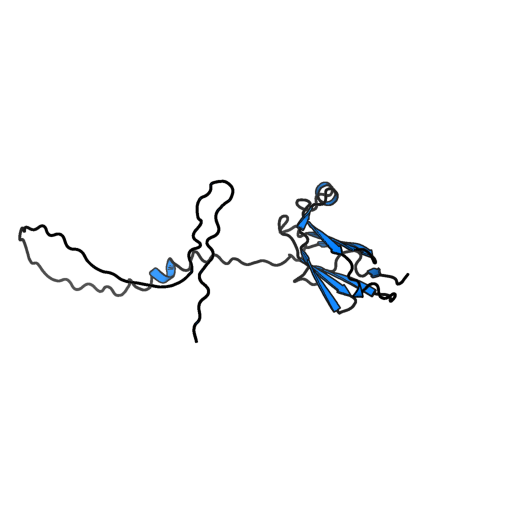 PRO A N 1
ATOM 1275 C CA . PRO A 1 172 ? -1.595 -7.659 9.118 1.00 92.00 172 PRO A CA 1
ATOM 1276 C C . PRO A 1 172 ? -0.941 -6.850 10.249 1.00 92.00 172 PRO A C 1
ATOM 1278 O O . PRO A 1 172 ? -0.036 -7.336 10.926 1.00 92.00 172 PRO A O 1
ATOM 1281 N N . ARG A 1 173 ? -1.426 -5.621 10.466 1.00 93.00 173 ARG A N 1
ATOM 1282 C CA . ARG A 1 173 ? -1.091 -4.789 11.633 1.00 93.00 173 ARG A CA 1
ATOM 1283 C C . ARG A 1 173 ? -2.342 -4.396 12.398 1.00 93.00 173 ARG A C 1
ATOM 1285 O O . ARG A 1 173 ? -3.334 -4.026 11.781 1.00 93.00 173 ARG A O 1
ATOM 1292 N N . THR A 1 174 ? -2.261 -4.418 13.722 1.00 91.69 174 THR A N 1
ATOM 1293 C CA . THR A 1 174 ? -3.324 -3.893 14.580 1.00 91.69 174 THR A CA 1
ATOM 1294 C C . THR A 1 174 ? -3.188 -2.383 14.703 1.00 91.69 174 THR A C 1
ATOM 1296 O O . THR A 1 174 ? -2.124 -1.867 15.047 1.00 91.69 174 THR A O 1
ATOM 1299 N N . LEU A 1 175 ? -4.277 -1.690 14.413 1.00 86.31 175 LEU A N 1
ATOM 1300 C CA . LEU A 1 175 ? -4.458 -0.272 14.633 1.00 86.31 175 LEU A CA 1
ATOM 1301 C C . LEU A 1 175 ? -5.198 -0.151 15.968 1.00 86.31 175 LEU A C 1
ATOM 1303 O O . LEU A 1 175 ? -6.383 -0.456 16.043 1.00 86.31 175 LEU A O 1
ATOM 1307 N N . GLY A 1 176 ? -4.443 0.159 17.026 1.00 73.81 176 GLY A N 1
ATOM 1308 C CA . GLY A 1 176 ? -4.956 0.151 18.395 1.00 73.81 176 GLY A CA 1
ATOM 1309 C C . GLY A 1 176 ? -5.804 1.378 18.714 1.00 73.81 176 GLY A C 1
ATOM 1310 O O . GLY A 1 176 ? -5.432 2.498 18.339 1.00 73.81 176 GLY A O 1
ATOM 1311 N N . GLY A 1 177 ? -6.904 1.163 19.435 1.00 64.31 177 GLY A N 1
ATOM 1312 C CA . GLY A 1 177 ? -7.676 2.231 20.067 1.00 64.31 177 GLY A CA 1
ATOM 1313 C C . GLY A 1 177 ? -6.853 2.890 21.178 1.00 64.31 177 GLY A C 1
ATOM 1314 O O . GLY A 1 177 ? -6.408 2.214 22.105 1.00 64.31 177 GLY A O 1
ATOM 1315 N N . ALA A 1 178 ? -6.578 4.189 21.048 1.00 53.09 178 ALA A N 1
ATOM 1316 C CA . ALA A 1 178 ? -5.881 4.971 22.073 1.00 53.09 178 ALA A CA 1
ATOM 1317 C C . ALA A 1 178 ? -6.832 5.422 23.187 1.00 53.09 178 ALA A C 1
ATOM 1319 O O . ALA A 1 178 ? -7.977 5.801 22.850 1.00 53.09 178 ALA A O 1
#

Sequence (178 aa):
MKDEAAGKQVRCPACGKALRIPSEEAAENVAASSVRGKPATPARPSRARTGLIVGAVAAIVLLGAFLIIHFSASGPSANSRGHLDTADLKNISGWAWDPDHPNRPLKVEIYDGDRLLTTVIADQFRKDLQANSIGTGEHAFFYKTPASLQDGEDHVIGAIIAGTKTKLINSPRTLGGA

Secondary structure (DSSP, 8-state):
------PPPPBPTTT-PBPPPPPP-------------------------------SSSSTHHHHSSS----------TT-EEEEEEESSSEEEEEEE-TTSTTPPEEEEEEETTEEEEEEEE-EE-HHHHHTT-TTSEEEEEEEPPGGG-SSS-EEEEEEETTS--BPBT-SEEE---

Foldseek 3Di:
DDDDDDDDFDADPPPRDTDDDDDDDDDDDDDDDDDDDDDDDDDDDDDDDDDDPPPDPVCVVVVVPVPPPDPPPDAADPQKAWAFDDDEQFKTKIFIAHPVCLQDWWWKFKDFVPHTPDIWTQQCADPVCVVVVRRNRRTMTMDTRDCVCQPLQKTWIWMDTPPDRHTHHPPTDIHHRD